Protein AF-A0A819Q3G2-F1 (afdb_monomer_lite)

Radius of gyration: 18.57 Å; chains: 1; bounding box: 50×36×38 Å

Foldseek 3Di:
DDWAAALQRNPDVPRDDDDDDPDPVVVVVVVCSRVDTHDPVRSVVVVVCVVPDDDPDDPDPPVCPVVPDDDDDDDDD

Structure (mmCIF, N/CA/C/O backbone):
data_AF-A0A819Q3G2-F1
#
_entry.id   AF-A0A819Q3G2-F1
#
loop_
_atom_site.group_PDB
_atom_site.id
_atom_site.type_symbol
_atom_site.label_atom_id
_atom_site.label_alt_id
_atom_site.label_comp_id
_atom_site.label_asym_id
_atom_site.label_entity_id
_atom_site.label_seq_id
_atom_site.pdbx_PDB_ins_code
_atom_site.Cartn_x
_atom_site.Cartn_y
_atom_site.Cartn_z
_atom_site.occupancy
_atom_site.B_iso_or_equiv
_atom_site.auth_seq_id
_atom_site.auth_comp_id
_atom_site.auth_asym_id
_atom_site.auth_atom_id
_atom_site.pdbx_PDB_model_num
ATOM 1 N N . MET A 1 1 ? -22.739 -3.372 13.948 1.00 48.91 1 MET A N 1
ATOM 2 C CA . MET A 1 1 ? -22.002 -2.990 12.727 1.00 48.91 1 MET A CA 1
ATOM 3 C C . MET A 1 1 ? -20.548 -3.275 13.002 1.00 48.91 1 MET A C 1
ATOM 5 O O . MET A 1 1 ? -19.980 -2.642 13.886 1.00 48.91 1 MET A O 1
ATOM 9 N N . GLU A 1 2 ? -20.016 -4.298 12.354 1.00 55.59 2 GLU A N 1
ATOM 10 C CA . GLU A 1 2 ? -18.620 -4.699 12.486 1.00 55.59 2 GLU A CA 1
ATOM 11 C C . GLU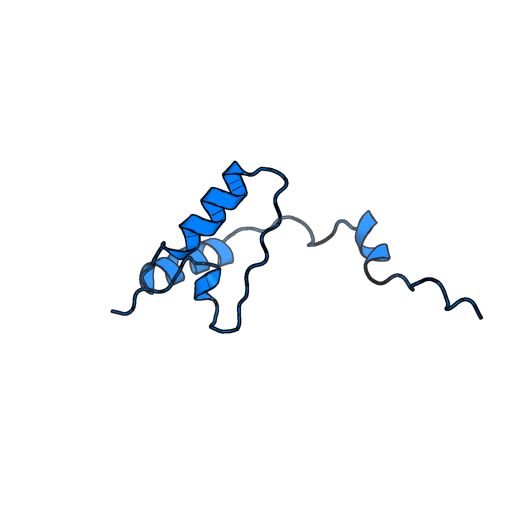 A 1 2 ? -17.754 -3.642 11.793 1.00 55.59 2 GLU A C 1
ATOM 13 O O . GLU A 1 2 ? -18.107 -3.158 10.717 1.00 55.59 2 GLU A O 1
ATOM 18 N N . LYS A 1 3 ? -16.704 -3.167 12.465 1.00 55.53 3 LYS A N 1
ATOM 19 C CA . LYS A 1 3 ? -15.780 -2.200 11.871 1.00 55.53 3 LYS A CA 1
ATOM 20 C C . LYS A 1 3 ? -14.592 -2.999 11.338 1.00 55.53 3 LYS A C 1
ATOM 22 O O . LYS A 1 3 ? -13.906 -3.646 12.120 1.00 55.53 3 LYS A O 1
ATOM 27 N N . LEU A 1 4 ? -14.394 -2.970 10.027 1.00 59.06 4 LEU A N 1
ATOM 28 C CA . LEU A 1 4 ? -13.307 -3.639 9.314 1.00 59.06 4 LEU A CA 1
ATOM 29 C C . LEU A 1 4 ? -11.994 -2.875 9.517 1.00 59.06 4 LEU A C 1
ATOM 31 O O . LEU A 1 4 ? -12.058 -1.679 9.763 1.00 59.06 4 LEU A O 1
ATOM 35 N N . PRO A 1 5 ? -10.811 -3.493 9.405 1.00 67.31 5 PRO A N 1
ATOM 36 C CA . PRO A 1 5 ? -9.532 -2.781 9.492 1.00 67.31 5 PRO A CA 1
ATOM 37 C C . PRO A 1 5 ? -9.327 -1.820 8.296 1.00 67.31 5 PRO A C 1
ATOM 39 O O . PRO A 1 5 ? -10.232 -1.603 7.483 1.00 67.31 5 PRO A O 1
ATOM 42 N N . SER A 1 6 ? -8.150 -1.195 8.174 1.00 73.94 6 SER A N 1
ATOM 43 C CA . SER A 1 6 ? -7.826 -0.321 7.032 1.00 73.94 6 SER A CA 1
ATOM 44 C C . SER A 1 6 ? -8.128 -0.999 5.683 1.00 73.94 6 SER A C 1
ATOM 46 O O . SER A 1 6 ? -8.104 -2.221 5.574 1.00 73.94 6 SER A O 1
ATOM 48 N N . HIS A 1 7 ? -8.425 -0.226 4.628 1.00 74.81 7 HIS A N 1
ATOM 49 C CA . HIS A 1 7 ? -8.975 -0.776 3.374 1.00 74.81 7 HIS A CA 1
ATOM 50 C C . HIS A 1 7 ? -8.149 -1.925 2.772 1.00 74.81 7 HIS A C 1
ATOM 52 O O . HIS A 1 7 ? -8.730 -2.860 2.227 1.00 74.81 7 HIS A O 1
ATOM 58 N N . GLN A 1 8 ? -6.816 -1.870 2.882 1.00 70.88 8 GLN A N 1
ATOM 59 C CA . GLN A 1 8 ? -5.928 -2.961 2.467 1.00 70.88 8 GLN A CA 1
ATOM 60 C C . GLN A 1 8 ? -6.132 -4.220 3.314 1.00 70.88 8 GLN A C 1
ATOM 62 O O . GLN A 1 8 ? -6.302 -5.295 2.763 1.00 70.88 8 GLN A O 1
ATOM 67 N N . LEU A 1 9 ? -6.183 -4.090 4.637 1.00 71.81 9 LEU A N 1
ATOM 68 C CA . LEU A 1 9 ? -6.391 -5.217 5.550 1.00 71.81 9 LEU A CA 1
ATOM 69 C C . LEU A 1 9 ? -7.831 -5.759 5.499 1.00 71.81 9 LEU A C 1
ATOM 71 O O . LEU A 1 9 ? -8.081 -6.897 5.871 1.00 71.81 9 LEU A O 1
ATOM 75 N N . ALA A 1 10 ? -8.787 -4.962 5.019 1.00 77.50 10 ALA A N 1
ATOM 76 C CA . ALA A 1 10 ? -10.192 -5.346 4.897 1.00 77.50 10 ALA A CA 1
ATOM 77 C C . ALA A 1 10 ? -10.507 -6.208 3.655 1.00 77.50 10 ALA A C 1
ATOM 79 O O . ALA A 1 10 ? -11.669 -6.543 3.432 1.00 77.50 10 ALA A O 1
ATOM 80 N N . GLN A 1 11 ? -9.517 -6.538 2.813 1.00 79.44 11 GLN A N 1
ATOM 81 C CA . GLN A 1 11 ? -9.743 -7.292 1.567 1.00 79.44 11 GLN A CA 1
ATOM 82 C C . GLN A 1 11 ? -9.965 -8.801 1.784 1.00 79.44 11 GLN A C 1
ATOM 84 O O . GLN A 1 11 ? -10.448 -9.468 0.870 1.00 79.44 11 GLN A O 1
ATOM 89 N N . GLY A 1 12 ? -9.636 -9.333 2.963 1.00 79.19 12 GLY A N 1
ATOM 90 C CA . GLY A 1 12 ? -9.847 -10.732 3.343 1.00 79.19 12 GLY A CA 1
ATOM 91 C C . GLY A 1 12 ? -8.945 -11.143 4.507 1.00 79.19 12 GLY A C 1
ATOM 92 O O . GLY A 1 12 ? -7.910 -10.521 4.723 1.00 79.19 12 GLY A O 1
ATOM 93 N N . GLU A 1 13 ? -9.318 -12.193 5.242 1.00 81.12 13 GLU A N 1
ATOM 94 C CA . GLU A 1 13 ? -8.522 -12.690 6.382 1.00 81.12 13 GLU A CA 1
ATOM 95 C C . GLU A 1 13 ? -7.138 -13.205 5.953 1.00 81.12 13 GLU A C 1
ATOM 97 O O . GLU A 1 13 ? -6.159 -13.023 6.671 1.00 81.12 13 GLU A O 1
ATOM 102 N N . ASP A 1 14 ? -7.039 -13.752 4.737 1.00 86.75 14 ASP A N 1
ATOM 103 C CA . ASP A 1 14 ? -5.787 -14.242 4.147 1.00 86.75 14 ASP A CA 1
ATOM 104 C C . ASP A 1 14 ? -5.011 -13.155 3.376 1.00 86.75 14 ASP A C 1
ATOM 106 O O . ASP A 1 14 ? -4.034 -13.442 2.678 1.00 86.75 14 ASP A O 1
ATOM 110 N N . PHE A 1 15 ? -5.439 -11.891 3.461 1.00 84.19 15 PHE A N 1
ATOM 111 C CA . PHE A 1 15 ? -4.766 -10.781 2.794 1.00 84.19 15 PHE A CA 1
ATOM 112 C C . PHE A 1 15 ? -3.718 -10.145 3.714 1.00 84.19 15 PHE A C 1
ATOM 114 O O . PHE A 1 15 ? -4.036 -9.399 4.639 1.00 84.19 15 PHE A O 1
ATOM 121 N N . ILE A 1 16 ? -2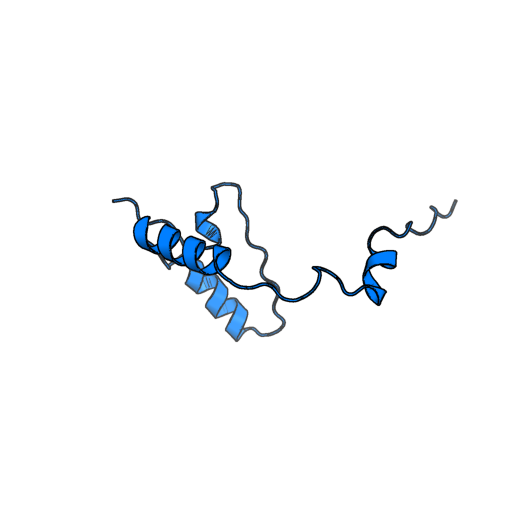.440 -10.403 3.425 1.00 83.94 16 ILE A N 1
ATOM 122 C CA . ILE A 1 16 ? -1.315 -9.891 4.216 1.00 83.94 16 ILE A CA 1
ATOM 123 C C . ILE A 1 16 ? -0.593 -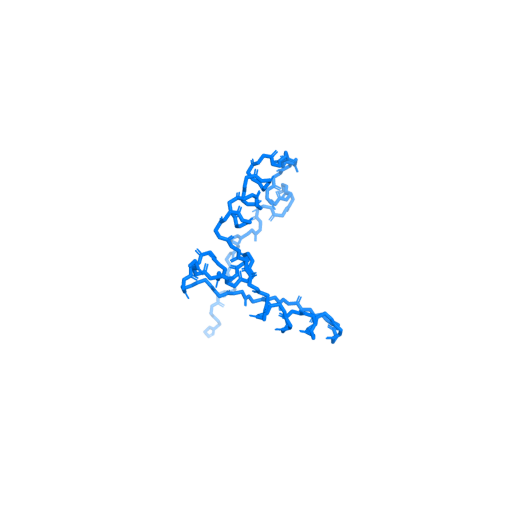8.786 3.440 1.00 83.94 16 ILE A C 1
ATOM 125 O O . ILE A 1 16 ? 0.083 -9.038 2.441 1.00 83.94 16 ILE A O 1
ATOM 129 N N . SER A 1 17 ? -0.695 -7.549 3.928 1.00 84.25 17 SER A N 1
ATOM 130 C CA . SER A 1 17 ? 0.085 -6.421 3.408 1.00 84.25 17 SER A CA 1
ATOM 131 C C . SER A 1 17 ? 1.559 -6.536 3.815 1.00 84.25 17 SER A C 1
ATOM 133 O O . SER A 1 17 ? 1.868 -6.686 4.994 1.00 84.25 17 SER A O 1
ATOM 135 N N . ILE A 1 18 ? 2.475 -6.376 2.854 1.00 89.75 18 ILE A N 1
ATOM 136 C CA . ILE A 1 18 ? 3.937 -6.357 3.071 1.00 89.75 18 ILE A CA 1
ATOM 137 C C . ILE A 1 18 ? 4.557 -5.021 2.618 1.00 89.75 18 ILE A C 1
ATOM 139 O O . ILE A 1 18 ? 5.320 -4.979 1.650 1.00 89.75 18 ILE A O 1
ATOM 143 N N . PRO A 1 19 ? 4.200 -3.891 3.259 1.00 86.94 19 PRO A N 1
ATOM 144 C CA . PRO A 1 19 ? 4.677 -2.586 2.823 1.00 86.94 19 PRO A CA 1
ATOM 145 C C . PRO A 1 19 ? 6.189 -2.443 3.060 1.00 86.94 19 PRO A C 1
ATOM 147 O O . PRO A 1 19 ? 6.679 -2.591 4.177 1.00 86.94 19 PRO A O 1
ATOM 150 N N . GLY A 1 20 ? 6.935 -2.123 2.001 1.00 92.69 20 GLY A N 1
ATOM 151 C CA . GLY A 1 20 ? 8.364 -1.820 2.073 1.00 92.69 20 GLY A CA 1
ATOM 152 C C . GLY A 1 20 ? 8.621 -0.318 2.210 1.00 92.69 20 GLY A C 1
ATOM 153 O O . GLY A 1 20 ? 8.022 0.489 1.502 1.00 92.69 20 GLY A O 1
ATOM 154 N N . THR A 1 21 ? 9.542 0.076 3.090 1.00 95.19 21 THR A N 1
ATOM 155 C CA . THR A 1 21 ? 9.988 1.470 3.228 1.00 95.19 21 THR A CA 1
ATOM 156 C C . THR A 1 21 ? 11.462 1.541 3.616 1.00 95.19 21 THR A C 1
ATOM 158 O O . THR A 1 21 ? 11.985 0.656 4.285 1.00 95.19 21 THR A O 1
ATOM 161 N N . THR A 1 22 ? 12.132 2.624 3.223 1.00 96.88 22 THR A N 1
ATOM 162 C CA . THR A 1 22 ? 13.491 2.970 3.674 1.00 96.88 22 THR A CA 1
ATOM 163 C C . THR A 1 22 ? 13.497 4.000 4.807 1.00 96.88 22 THR A C 1
ATOM 165 O O . THR A 1 22 ? 14.556 4.333 5.335 1.00 96.88 22 THR A O 1
ATOM 168 N N . LYS A 1 23 ? 12.326 4.535 5.180 1.00 97.56 23 LYS A N 1
ATOM 169 C CA . LYS A 1 23 ? 12.163 5.601 6.179 1.00 97.56 23 LYS A CA 1
ATOM 170 C C . LYS A 1 23 ? 11.392 5.090 7.391 1.00 97.56 23 LYS A C 1
ATOM 172 O O . LYS A 1 23 ? 10.272 4.605 7.233 1.00 97.56 23 LYS A O 1
ATOM 177 N N . ILE A 1 24 ? 11.953 5.304 8.584 1.00 97.00 24 ILE A N 1
ATOM 178 C CA . ILE A 1 24 ? 11.354 4.906 9.871 1.00 97.00 24 ILE A CA 1
ATOM 179 C C . ILE A 1 24 ? 9.983 5.557 10.075 1.00 97.00 24 ILE A C 1
ATOM 181 O O . ILE A 1 24 ? 9.031 4.864 10.395 1.00 97.00 24 ILE A O 1
ATOM 185 N N . LYS A 1 25 ? 9.846 6.853 9.775 1.00 95.62 25 LYS A N 1
ATOM 186 C CA . LYS A 1 25 ? 8.565 7.565 9.906 1.00 95.62 25 LYS A CA 1
ATOM 187 C C . LYS A 1 25 ? 7.407 6.862 9.180 1.00 95.62 25 LYS A C 1
ATOM 189 O O . LYS A 1 25 ? 6.302 6.789 9.696 1.00 95.62 25 LYS A O 1
ATOM 194 N N . ASN A 1 26 ? 7.661 6.339 7.980 1.00 93.69 26 ASN A N 1
ATOM 195 C CA . ASN A 1 26 ? 6.632 5.635 7.216 1.00 93.69 26 ASN A CA 1
ATOM 196 C C . ASN A 1 26 ? 6.316 4.270 7.839 1.00 93.69 26 ASN A C 1
ATOM 198 O O . ASN A 1 26 ? 5.174 3.839 7.792 1.00 93.69 26 ASN A O 1
ATOM 202 N N . LEU A 1 27 ? 7.320 3.590 8.407 1.00 92.75 27 LEU A N 1
ATOM 203 C CA . LEU A 1 27 ? 7.110 2.329 9.119 1.00 92.75 27 LEU A CA 1
ATOM 204 C C . LEU A 1 27 ? 6.177 2.545 10.314 1.00 92.75 27 LEU A C 1
ATOM 206 O O . LEU A 1 27 ? 5.226 1.789 10.476 1.00 92.75 27 LEU A O 1
ATOM 210 N N . GLU A 1 28 ? 6.425 3.591 11.102 1.00 93.94 28 GLU A N 1
ATOM 211 C CA . GLU A 1 28 ? 5.571 3.974 12.231 1.00 93.94 28 GLU A CA 1
ATOM 212 C C . GLU A 1 28 ? 4.136 4.245 11.756 1.00 93.94 28 GLU A C 1
ATOM 214 O O . GLU A 1 28 ? 3.194 3.658 12.277 1.00 93.94 28 GLU A O 1
ATOM 219 N N . GLU A 1 29 ? 3.961 5.038 10.695 1.00 90.19 29 GLU A N 1
ATOM 220 C CA . GLU A 1 29 ? 2.640 5.323 10.119 1.00 90.19 29 GLU A CA 1
ATOM 221 C C . GLU A 1 29 ? 1.908 4.059 9.626 1.00 90.19 29 GLU A C 1
ATOM 223 O O . GLU A 1 29 ? 0.702 3.913 9.837 1.00 90.19 29 GLU A O 1
ATOM 228 N N . TYR A 1 30 ? 2.619 3.115 9.001 1.00 89.38 30 TYR A N 1
ATOM 229 C CA . TYR A 1 30 ? 2.029 1.853 8.539 1.00 89.38 30 TYR A CA 1
ATOM 230 C C . TYR A 1 30 ? 1.598 0.947 9.695 1.00 89.38 30 TYR A C 1
ATOM 232 O O . TYR A 1 30 ? 0.584 0.259 9.571 1.00 89.38 30 TYR A O 1
ATOM 240 N N . ILE A 1 31 ? 2.330 0.954 10.811 1.00 89.38 31 ILE A N 1
ATOM 241 C CA . ILE A 1 31 ? 1.953 0.210 12.020 1.00 89.38 31 ILE A CA 1
ATOM 242 C C . ILE A 1 31 ? 0.668 0.797 12.614 1.00 89.38 31 ILE A C 1
ATOM 244 O O . ILE A 1 31 ? -0.269 0.052 12.902 1.00 89.38 31 ILE A O 1
ATOM 248 N N . GLU A 1 32 ? 0.570 2.125 12.704 1.00 90.00 32 GLU A N 1
ATOM 249 C CA . GLU A 1 32 ? -0.632 2.796 13.218 1.00 90.00 32 GLU A CA 1
ATOM 250 C C . GLU A 1 32 ? -1.883 2.524 12.361 1.00 90.00 32 GLU A C 1
ATOM 252 O O . GLU A 1 32 ? -3.007 2.501 12.871 1.00 90.00 32 GLU A O 1
ATOM 257 N N . ALA A 1 33 ? -1.717 2.240 11.064 1.00 85.56 33 ALA A N 1
ATOM 258 C CA . ALA A 1 33 ? -2.828 1.908 10.172 1.00 85.56 33 ALA A CA 1
ATOM 259 C C . ALA A 1 33 ? -3.588 0.626 10.572 1.00 85.56 33 ALA A C 1
ATOM 261 O O . ALA A 1 33 ? -4.739 0.451 10.161 1.00 85.56 33 AL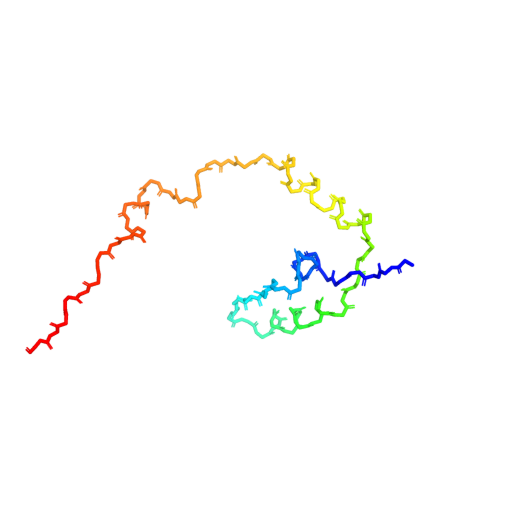A A O 1
ATOM 262 N N . VAL A 1 34 ? -2.994 -0.249 11.393 1.00 85.00 34 VAL A N 1
ATOM 263 C CA . VAL A 1 34 ? -3.659 -1.441 11.954 1.00 85.00 34 VAL A CA 1
ATOM 264 C C . VAL A 1 34 ? -4.790 -1.053 12.914 1.00 85.00 34 VAL A C 1
ATOM 266 O O . VAL A 1 34 ? -5.759 -1.793 13.069 1.00 85.00 34 VAL A O 1
ATOM 269 N N . HIS A 1 35 ? -4.714 0.129 13.526 1.00 88.62 35 HIS A N 1
ATOM 270 C CA . HIS A 1 35 ? -5.728 0.623 14.459 1.00 88.62 35 HIS A CA 1
ATOM 271 C C . HIS A 1 35 ? -6.888 1.354 13.768 1.00 88.62 35 HIS A C 1
ATOM 273 O O . HIS A 1 35 ? -7.899 1.667 14.406 1.00 88.62 35 HIS A O 1
ATOM 279 N N . ILE A 1 36 ? -6.782 1.616 12.465 1.00 86.56 36 ILE A N 1
ATOM 280 C CA . ILE A 1 36 ? -7.848 2.251 11.690 1.00 86.56 36 ILE A CA 1
ATOM 281 C C . ILE A 1 36 ? -8.936 1.224 11.416 1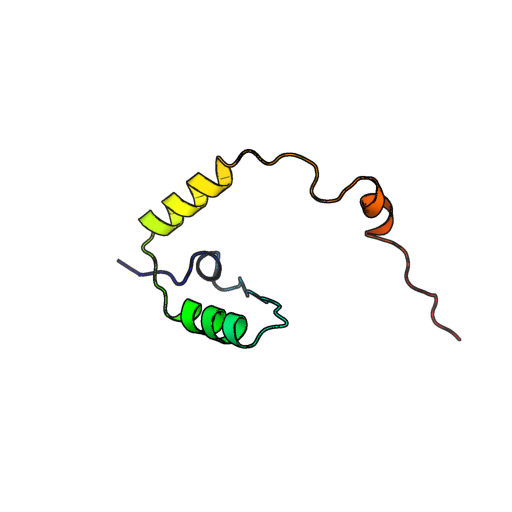.00 86.56 36 ILE A C 1
ATOM 283 O O . ILE A 1 36 ? -8.666 0.168 10.849 1.00 86.56 36 ILE A O 1
ATOM 287 N N . HIS A 1 37 ? -10.175 1.583 11.754 1.00 87.06 37 HIS A N 1
ATOM 288 C CA . HIS A 1 37 ? -11.332 0.767 11.432 1.00 87.06 37 HIS A CA 1
ATOM 289 C C . HIS A 1 37 ? -12.324 1.520 10.539 1.00 87.06 37 HIS A C 1
ATOM 291 O O . HIS A 1 37 ? -12.747 2.634 10.857 1.00 87.06 37 HIS A O 1
ATOM 297 N N . LEU A 1 38 ? -12.713 0.899 9.433 1.00 87.69 38 LEU A N 1
ATOM 298 C CA . LEU A 1 38 ? -13.659 1.379 8.440 1.00 87.69 38 LEU A CA 1
ATOM 299 C C . LEU A 1 38 ? -14.994 0.645 8.567 1.00 87.69 38 LEU A C 1
ATOM 301 O O . LEU A 1 38 ? -15.069 -0.525 8.927 1.00 87.69 38 LEU A O 1
ATOM 305 N N . THR A 1 39 ? -16.076 1.330 8.235 1.00 90.50 39 THR A N 1
ATOM 306 C CA . THR A 1 39 ? -17.383 0.689 8.048 1.00 90.50 39 THR A CA 1
ATOM 307 C C . THR A 1 39 ? -17.488 0.061 6.657 1.00 90.50 39 THR A C 1
ATOM 309 O O . THR A 1 39 ? -16.830 0.516 5.719 1.00 90.50 39 THR A O 1
ATOM 312 N N . ASP A 1 40 ? -18.388 -0.908 6.477 1.00 88.12 40 ASP A N 1
ATOM 313 C CA . ASP A 1 40 ? -18.664 -1.515 5.163 1.00 88.12 40 ASP A CA 1
ATOM 314 C C . ASP A 1 40 ? -18.989 -0.479 4.080 1.00 88.12 40 ASP A C 1
ATOM 316 O O . ASP A 1 40 ? -18.613 -0.633 2.918 1.00 88.12 40 ASP A O 1
ATOM 320 N N . GLN A 1 41 ? -19.687 0.601 4.451 1.00 91.44 41 GLN A N 1
ATOM 321 C CA . GLN A 1 41 ? -20.006 1.694 3.533 1.00 91.44 41 GLN A CA 1
ATOM 322 C C . GLN A 1 41 ? -18.744 2.424 3.072 1.00 91.44 41 GLN A C 1
ATOM 324 O O . GLN A 1 41 ? -18.596 2.674 1.879 1.00 91.44 41 GLN A O 1
ATOM 329 N N . GLN A 1 42 ? -17.815 2.710 3.985 1.00 90.88 42 GLN A N 1
ATOM 330 C CA . GLN A 1 42 ? -16.542 3.349 3.647 1.00 90.88 42 GLN A CA 1
ATOM 331 C C . GLN A 1 42 ? -15.671 2.436 2.780 1.00 90.88 42 GLN A C 1
ATOM 333 O O . GLN A 1 42 ? -15.092 2.898 1.799 1.00 90.88 42 GLN A O 1
ATOM 338 N N . VAL A 1 43 ? -15.621 1.133 3.077 1.00 89.94 43 VAL A N 1
ATOM 339 C CA . VAL A 1 43 ? -14.894 0.163 2.242 1.00 89.94 43 VAL A CA 1
ATOM 340 C C . VAL A 1 43 ? -15.474 0.117 0.824 1.00 89.94 43 VAL A C 1
ATOM 342 O O . VAL A 1 43 ? -14.712 0.182 -0.144 1.00 89.94 43 VAL A O 1
ATOM 345 N N . LYS A 1 44 ? -16.809 0.081 0.689 1.00 90.12 44 LYS A N 1
ATOM 346 C CA . LYS A 1 44 ? -17.499 0.132 -0.612 1.00 90.12 44 LYS A CA 1
ATOM 347 C C . LYS A 1 44 ? -17.213 1.426 -1.372 1.00 90.12 44 LYS A C 1
ATOM 349 O O . LYS A 1 44 ? -16.936 1.368 -2.566 1.00 90.12 44 LYS A O 1
ATOM 3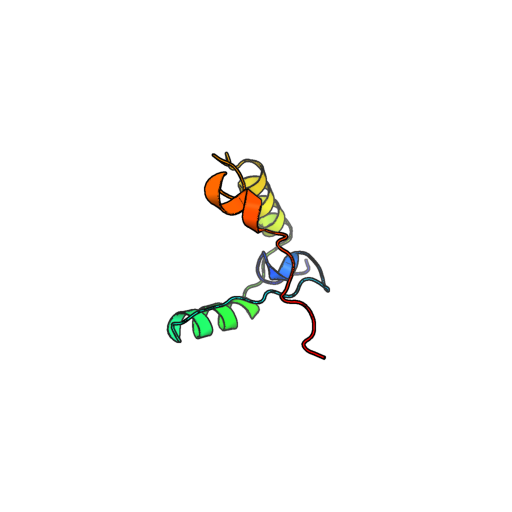54 N N . GLN A 1 45 ? -17.240 2.571 -0.691 1.00 93.81 45 GLN A N 1
ATOM 355 C CA . GLN A 1 45 ? -16.929 3.869 -1.295 1.00 93.81 45 GLN A CA 1
ATOM 356 C C . GLN A 1 45 ? -15.500 3.911 -1.843 1.00 93.81 45 GLN A C 1
ATOM 358 O O . GLN A 1 45 ? -15.304 4.310 -2.988 1.00 93.81 45 GLN A O 1
ATOM 363 N N . ILE A 1 46 ? -14.512 3.454 -1.065 1.00 91.38 46 ILE A N 1
ATOM 364 C CA . ILE A 1 46 ? -13.110 3.412 -1.510 1.00 91.38 46 ILE A CA 1
ATOM 365 C C . ILE A 1 46 ? -12.967 2.506 -2.737 1.00 91.38 46 ILE A C 1
ATOM 367 O O . ILE A 1 46 ? -12.375 2.921 -3.731 1.00 91.38 46 ILE A O 1
ATOM 371 N N . ARG A 1 47 ? -13.569 1.308 -2.714 1.00 90.44 47 ARG A N 1
ATOM 372 C CA . ARG A 1 47 ? -13.518 0.386 -3.858 1.00 90.44 47 ARG A CA 1
ATOM 373 C C . ARG A 1 47 ? -14.145 0.991 -5.114 1.00 90.44 47 ARG A C 1
ATOM 375 O O . ARG A 1 47 ? -13.535 0.929 -6.176 1.00 90.44 47 ARG A O 1
ATOM 382 N N . GLN A 1 48 ? -15.305 1.633 -4.986 1.00 94.00 48 GLN A N 1
ATOM 383 C CA . GLN A 1 48 ? -15.968 2.290 -6.110 1.00 94.00 48 GLN A CA 1
ATOM 384 C C . GLN A 1 48 ? -15.098 3.406 -6.710 1.00 94.00 48 GLN A C 1
ATOM 386 O O . GLN A 1 48 ? -15.062 3.567 -7.927 1.00 94.00 48 GLN A O 1
ATOM 391 N N . VAL A 1 49 ? -14.372 4.172 -5.891 1.00 93.94 49 VAL A N 1
ATOM 392 C CA . VAL A 1 49 ? -13.428 5.183 -6.397 1.00 93.94 49 VAL A CA 1
ATOM 393 C C . VAL A 1 49 ? -12.271 4.526 -7.157 1.00 93.94 49 VAL A C 1
ATOM 395 O O . VAL A 1 49 ? -11.912 5.009 -8.228 1.00 93.94 49 VAL A O 1
ATOM 398 N N . CYS A 1 50 ? -11.720 3.418 -6.653 1.00 89.50 50 CYS A N 1
ATOM 399 C CA . CYS A 1 50 ? -10.649 2.680 -7.329 1.00 89.50 50 CYS A CA 1
ATOM 400 C C . CYS A 1 50 ? -11.091 2.086 -8.675 1.00 89.50 50 CYS A C 1
ATOM 402 O O . CYS A 1 50 ? -10.349 2.177 -9.646 1.00 89.50 50 CYS A O 1
ATOM 404 N N . GLU A 1 51 ? -12.287 1.501 -8.747 1.00 90.94 51 GLU A N 1
ATOM 405 C CA . GLU A 1 51 ? -12.822 0.886 -9.972 1.00 90.94 51 GLU A CA 1
ATOM 406 C C . GLU A 1 51 ? -13.150 1.920 -11.055 1.00 90.94 51 GLU A C 1
ATOM 408 O O . GLU A 1 51 ? -12.984 1.651 -12.241 1.00 90.94 51 GLU A O 1
ATOM 413 N N . ASN A 1 52 ? -13.584 3.117 -10.653 1.00 94.06 52 ASN A N 1
ATOM 414 C CA . ASN A 1 52 ? -13.865 4.216 -11.578 1.00 94.06 52 ASN A CA 1
ATOM 415 C C . ASN A 1 52 ? -12.613 5.025 -11.954 1.00 94.06 52 ASN A C 1
ATOM 417 O O . ASN A 1 52 ? -12.711 5.983 -12.725 1.00 94.06 52 ASN A O 1
ATOM 421 N N . ALA A 1 53 ? -11.445 4.693 -11.399 1.00 91.19 53 ALA A N 1
ATOM 422 C CA . ALA A 1 53 ? -10.212 5.389 -11.724 1.00 91.19 53 ALA A CA 1
ATOM 423 C C . ALA A 1 53 ? -9.784 5.055 -13.159 1.00 91.19 53 ALA A C 1
ATOM 425 O O . ALA A 1 53 ? -9.632 3.893 -13.531 1.00 91.19 53 ALA A O 1
ATOM 426 N N . ASN A 1 54 ? -9.549 6.087 -13.970 1.00 89.00 54 ASN A N 1
ATOM 427 C CA . ASN A 1 54 ? -9.030 5.900 -15.318 1.00 89.00 54 ASN A CA 1
ATOM 428 C C . ASN A 1 54 ? -7.536 5.549 -15.250 1.00 89.00 54 ASN A C 1
ATOM 430 O O . ASN A 1 54 ? -6.702 6.418 -14.986 1.00 89.00 54 ASN A O 1
ATOM 434 N N . VAL A 1 55 ? -7.200 4.279 -15.469 1.00 85.06 55 VAL A N 1
ATOM 435 C CA . VAL A 1 55 ? -5.810 3.809 -15.501 1.00 85.06 55 VAL A CA 1
ATOM 436 C C . VAL A 1 55 ? -5.242 4.049 -16.897 1.00 85.06 55 VAL A C 1
ATOM 438 O O . VAL A 1 55 ? -5.754 3.530 -17.884 1.00 85.06 55 VAL A O 1
ATOM 441 N N . VAL A 1 56 ? -4.189 4.861 -16.981 1.00 87.25 56 VAL A N 1
ATOM 442 C CA . VAL A 1 56 ? -3.502 5.169 -18.240 1.00 87.25 56 VAL A CA 1
ATOM 443 C C . VAL A 1 56 ? -2.215 4.356 -18.323 1.00 87.25 56 VAL A C 1
ATOM 445 O O . VAL A 1 56 ? -1.363 4.460 -17.443 1.00 87.25 56 VAL A O 1
ATOM 448 N N . GLY A 1 57 ? -2.057 3.609 -19.416 1.00 84.81 57 GLY A N 1
ATOM 449 C CA . GLY A 1 57 ? -0.876 2.788 -19.681 1.00 84.81 57 GLY A CA 1
ATOM 450 C C . GLY A 1 57 ? -0.992 1.351 -19.169 1.00 84.81 57 GLY A C 1
ATOM 451 O O . GLY A 1 57 ? -1.956 0.972 -18.510 1.00 84.81 57 GLY A O 1
ATOM 452 N N . GLU A 1 58 ? 0.012 0.548 -19.512 1.00 86.88 58 GLU A N 1
ATOM 453 C CA . GLU A 1 58 ? 0.110 -0.864 -19.135 1.00 86.88 58 GLU A CA 1
ATOM 454 C C . GLU A 1 58 ? 0.763 -1.041 -17.755 1.00 86.88 58 GLU A C 1
ATOM 456 O O . GLU A 1 58 ? 1.493 -0.169 -17.278 1.00 86.88 58 GLU A O 1
ATOM 461 N N . ARG A 1 59 ? 0.550 -2.204 -17.118 1.00 84.31 59 ARG A N 1
ATOM 462 C CA . ARG A 1 59 ? 1.137 -2.528 -15.798 1.00 84.31 59 ARG A CA 1
ATOM 463 C C . ARG A 1 59 ? 2.669 -2.450 -15.789 1.00 84.31 59 ARG A C 1
ATOM 465 O O . ARG A 1 59 ? 3.257 -2.063 -14.782 1.00 84.31 59 ARG A O 1
ATOM 472 N N . TYR A 1 60 ? 3.300 -2.830 -16.891 1.00 87.94 60 TYR A N 1
ATOM 473 C CA . TYR A 1 60 ? 4.735 -2.712 -17.106 1.00 87.94 60 TYR A CA 1
ATOM 474 C C . TYR A 1 60 ? 4.952 -1.944 -18.404 1.00 87.94 60 TYR A C 1
ATOM 476 O O . TYR A 1 60 ? 4.185 -2.101 -19.354 1.00 87.94 60 TYR A O 1
ATOM 484 N N . SER A 1 61 ? 5.993 -1.112 -18.474 1.00 86.25 61 SER A N 1
ATOM 485 C CA . SER A 1 61 ? 6.348 -0.514 -19.761 1.00 86.25 61 SER A CA 1
ATOM 486 C C . SER A 1 61 ? 6.760 -1.621 -20.738 1.00 86.25 61 SER A C 1
ATOM 488 O O . SER A 1 61 ? 7.266 -2.670 -20.325 1.00 86.25 61 SER A O 1
ATOM 490 N N . GLN A 1 62 ? 6.581 -1.389 -22.041 1.00 82.69 62 GLN A N 1
ATOM 491 C CA . GLN A 1 62 ? 6.982 -2.362 -23.066 1.00 82.69 62 GLN A CA 1
ATOM 492 C C . GLN A 1 62 ? 8.450 -2.786 -22.903 1.00 82.69 62 GLN A C 1
ATOM 494 O O . GLN A 1 62 ? 8.766 -3.962 -22.993 1.00 82.69 62 GLN A O 1
ATOM 499 N N . GLN A 1 63 ? 9.325 -1.845 -22.537 1.00 83.69 63 GLN A N 1
ATOM 500 C CA . GLN A 1 63 ? 10.761 -2.072 -22.335 1.00 83.69 63 GLN A CA 1
ATOM 501 C C . GLN A 1 63 ? 11.086 -3.063 -21.205 1.00 83.69 63 GLN A C 1
ATOM 503 O O . GLN A 1 63 ? 12.116 -3.730 -21.257 1.00 83.69 63 GLN A O 1
ATOM 508 N N . PHE A 1 64 ? 10.248 -3.140 -20.167 1.00 83.44 64 PHE A N 1
ATOM 509 C CA . PHE A 1 64 ? 10.470 -4.032 -19.022 1.00 83.44 64 PHE A CA 1
ATOM 510 C C . PHE A 1 64 ? 9.618 -5.301 -19.075 1.00 83.44 64 PHE A C 1
ATOM 512 O O . PHE A 1 64 ? 9.894 -6.237 -18.328 1.00 83.44 64 PHE A O 1
ATOM 519 N N . SER A 1 65 ? 8.616 -5.352 -19.957 1.00 87.31 65 SER A N 1
ATOM 520 C CA . SER A 1 65 ? 7.690 -6.485 -20.061 1.00 87.31 65 SER A CA 1
ATOM 521 C C . SER A 1 65 ? 8.394 -7.773 -20.495 1.00 87.31 65 SER A C 1
ATOM 523 O O . SER A 1 65 ? 8.121 -8.834 -19.935 1.00 87.31 65 SER A O 1
ATOM 525 N N . ASP A 1 66 ? 9.364 -7.669 -21.406 1.00 84.00 66 ASP A N 1
ATOM 526 C CA . ASP A 1 66 ? 10.103 -8.820 -21.947 1.00 84.00 66 ASP A CA 1
ATOM 527 C C . ASP A 1 66 ? 10.964 -9.537 -20.894 1.00 84.00 66 ASP A C 1
ATOM 529 O O . ASP A 1 66 ? 11.284 -10.714 -21.042 1.00 84.00 66 ASP A O 1
ATOM 533 N N . ASN A 1 67 ? 11.315 -8.848 -19.803 1.00 85.31 67 ASN A N 1
ATOM 534 C CA . ASN A 1 67 ? 12.221 -9.365 -18.777 1.00 85.31 67 ASN A CA 1
ATOM 535 C C . ASN A 1 67 ? 11.505 -9.916 -17.529 1.00 85.31 67 ASN A C 1
ATOM 537 O O . ASN A 1 67 ? 12.163 -10.268 -16.552 1.00 85.31 67 ASN A O 1
ATOM 541 N N . LEU A 1 68 ? 10.170 -9.986 -17.514 1.00 86.19 68 LEU A N 1
ATOM 542 C CA . LEU A 1 68 ? 9.414 -10.387 -16.315 1.00 86.19 68 LEU A CA 1
ATOM 543 C C . LEU A 1 68 ? 9.586 -11.865 -15.934 1.00 86.19 68 LEU A C 1
ATOM 545 O O . LEU A 1 68 ? 9.441 -12.211 -14.764 1.00 86.19 68 LEU A O 1
ATOM 549 N N . PHE A 1 69 ? 9.890 -12.724 -16.908 1.00 85.94 69 PHE A N 1
ATOM 550 C CA . PHE A 1 69 ? 9.957 -14.180 -16.744 1.00 85.94 69 PHE A CA 1
ATOM 551 C C . PHE A 1 69 ? 11.255 -14.760 -17.314 1.00 85.94 69 PHE A C 1
ATOM 553 O O . PHE A 1 69 ? 11.249 -15.818 -17.935 1.00 85.94 69 PHE A O 1
ATOM 560 N N . THR A 1 70 ? 12.369 -14.044 -17.152 1.00 88.69 70 THR A N 1
ATOM 561 C CA . THR A 1 70 ? 13.674 -14.527 -17.619 1.00 88.69 70 THR A CA 1
ATOM 562 C C . THR A 1 70 ? 14.130 -15.733 -16.812 1.00 88.69 70 THR A C 1
ATOM 564 O O . THR A 1 70 ? 13.969 -15.762 -15.589 1.00 88.69 70 THR A O 1
ATOM 567 N N . ASP A 1 71 ? 14.775 -16.681 -17.484 1.00 89.75 71 ASP A N 1
ATOM 568 C CA . ASP A 1 71 ? 15.360 -17.848 -16.836 1.00 89.75 71 ASP A CA 1
ATOM 569 C C . ASP A 1 71 ? 16.445 -17.456 -15.822 1.00 89.75 71 ASP A C 1
ATOM 571 O O . ASP A 1 71 ? 17.198 -16.492 -16.000 1.00 89.75 71 ASP A O 1
ATOM 575 N N . SER A 1 72 ? 16.540 -18.229 -14.741 1.00 87.38 72 SER A N 1
ATOM 576 C CA . SER A 1 72 ? 17.632 -18.112 -13.779 1.00 87.38 72 SER A CA 1
ATOM 577 C C . SER A 1 72 ? 18.899 -18.799 -14.299 1.00 87.38 72 SER A C 1
ATOM 579 O O . SER A 1 72 ? 18.861 -19.651 -15.188 1.00 87.38 72 SER A O 1
ATOM 581 N N . ALA A 1 73 ? 20.056 -18.423 -13.745 1.00 90.50 73 ALA A N 1
ATOM 582 C CA . ALA A 1 73 ? 21.315 -19.073 -14.093 1.00 90.50 73 ALA A CA 1
ATOM 583 C C . ALA A 1 73 ? 21.242 -20.586 -13.795 1.00 90.50 73 ALA A C 1
ATOM 585 O O . ALA A 1 73 ? 20.744 -20.968 -12.730 1.00 90.50 73 ALA A O 1
ATOM 586 N N . PRO A 1 74 ? 21.763 -21.450 -14.686 1.00 89.38 74 PRO A N 1
ATOM 587 C CA . PRO A 1 74 ? 21.749 -22.886 -14.456 1.00 89.38 74 PRO A CA 1
ATOM 588 C C . PRO A 1 74 ? 22.574 -23.235 -13.213 1.00 89.38 74 PRO A C 1
ATOM 590 O O . PRO A 1 74 ? 23.567 -22.572 -12.893 1.00 89.38 74 PRO A O 1
ATOM 593 N N . ILE A 1 75 ? 22.165 -24.298 -12.518 1.00 90.81 75 ILE A N 1
ATOM 594 C CA . ILE A 1 75 ? 22.897 -24.819 -11.361 1.00 90.81 75 ILE A CA 1
ATOM 595 C C . ILE A 1 75 ? 24.320 -25.162 -11.811 1.00 90.81 75 ILE A C 1
ATOM 597 O O . ILE A 1 75 ? 24.514 -25.933 -12.749 1.00 90.81 75 ILE A O 1
ATOM 601 N N . LYS A 1 76 ? 25.320 -24.586 -11.137 1.00 83.75 76 LYS A N 1
ATOM 602 C CA . LYS A 1 76 ? 26.717 -24.971 -11.336 1.00 83.75 76 LYS A CA 1
ATOM 603 C C . LYS A 1 76 ? 26.931 -26.345 -10.705 1.00 83.75 76 LYS A C 1
ATOM 605 O O . LYS A 1 76 ? 26.902 -26.458 -9.482 1.00 83.75 76 LYS A O 1
ATOM 610 N N . THR A 1 77 ? 27.096 -27.359 -11.545 1.00 75.88 77 THR A N 1
ATOM 611 C CA . THR A 1 77 ? 27.636 -28.675 -11.174 1.00 75.88 77 THR A CA 1
ATOM 612 C C . THR A 1 77 ? 29.140 -28.616 -10.987 1.00 75.88 77 THR A C 1
ATOM 614 O O . THR A 1 77 ? 29.786 -27.937 -11.819 1.00 75.88 77 THR A O 1
#

pLDDT: mean 85.48, std 9.35, range [48.91, 97.56]

Sequence (77 aa):
MEKLPSHQLAQGEDFISIPGTTKIKNLEEYIEAVHIHLTDQQVKQIRQVCENANVVGERYSQQFSDNLFTDSAPIKT

Secondary structure (DSSP, 8-state):
-PPB-STTGGG-TT-------S-HHHHHHHHHGGG--B-HHHHHHHHHHHHTS---S-SS-HHHHTTTTPPPPPP--